Protein AF-A0A3N5X845-F1 (afdb_monomer)

Solvent-accessible surface area (backbone atoms only — not comparable to full-atom values): 5127 Å² total; per-residue (Å²): 126,81,73,69,45,34,66,37,81,80,30,35,27,46,34,45,23,78,59,55,59,90,56,91,71,46,78,43,73,46,96,90,70,55,73,40,67,40,42,84,74,50,72,40,75,93,78,41,30,24,36,32,36,32,88,66,75,94,65,83,52,53,85,83,82,70,78,87,77,66,58,98,86,63,89,82,84,89,131

Radius of gyration: 13.76 Å; Cα contacts (8 Å, |Δi|>4): 122; chains: 1; bounding box: 33×23×37 Å

Foldseek 3Di:
DFDWAAADQQAKIKDFQVVCPPPPWDWDADPVGDIFTWDWPDHDNVVRMTIIGTDDGPDPHDDDDDPVPDDPPDDDDDD

Mean predicted aligned error: 2.83 Å

Structure (mmCIF, N/CA/C/O backbone):
data_AF-A0A3N5X845-F1
#
_entry.id   AF-A0A3N5X845-F1
#
loop_
_atom_site.group_PDB
_atom_site.id
_atom_site.type_symbol
_atom_site.label_atom_id
_atom_site.label_alt_id
_atom_site.label_comp_id
_atom_site.label_asym_id
_atom_site.label_entity_id
_atom_site.label_seq_id
_atom_site.pdbx_PDB_ins_code
_atom_site.Cartn_x
_atom_site.Cartn_y
_atom_site.Cartn_z
_atom_site.occupancy
_atom_site.B_iso_or_equiv
_atom_site.auth_seq_id
_atom_site.auth_comp_id
_atom_site.auth_asym_id
_atom_site.auth_atom_id
_atom_site.pdbx_PDB_model_num
ATOM 1 N N . MET A 1 1 ? -6.774 11.968 3.682 1.00 84.69 1 MET A N 1
ATOM 2 C CA . MET A 1 1 ? -7.420 11.343 2.500 1.00 84.69 1 MET A CA 1
ATOM 3 C C . MET A 1 1 ? -6.325 11.105 1.476 1.00 84.69 1 MET A C 1
ATOM 5 O O . MET A 1 1 ? -5.490 11.986 1.330 1.00 84.69 1 MET A O 1
ATOM 9 N N . GLY A 1 2 ? -6.299 9.950 0.819 1.00 94.06 2 GLY A N 1
ATOM 10 C CA . GLY A 1 2 ? -5.241 9.571 -0.120 1.00 94.06 2 GLY A CA 1
ATOM 11 C C . GLY A 1 2 ? -5.653 8.358 -0.951 1.00 94.06 2 GLY A C 1
ATOM 12 O O . GLY A 1 2 ? -6.804 7.927 -0.871 1.00 94.06 2 GLY A O 1
ATOM 13 N N . SER A 1 3 ? -4.723 7.824 -1.737 1.00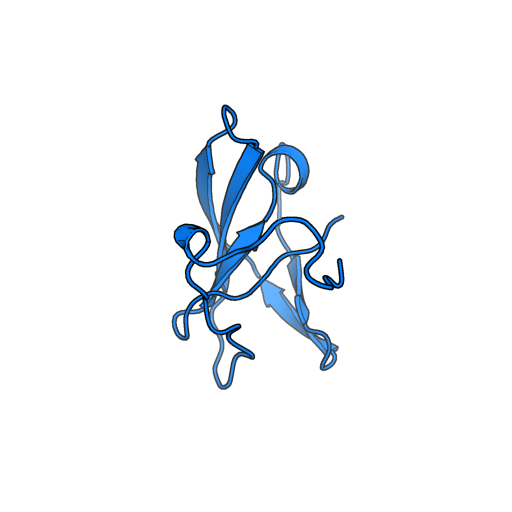 95.69 3 SER A N 1
ATOM 14 C CA . SER A 1 3 ? -4.907 6.615 -2.542 1.00 95.69 3 SER A CA 1
ATOM 15 C C . SER A 1 3 ? -4.076 5.454 -1.994 1.00 95.69 3 SER A C 1
ATOM 17 O O . SER A 1 3 ? -3.186 5.626 -1.160 1.00 95.69 3 SER A O 1
ATOM 19 N N . GLY A 1 4 ? -4.389 4.242 -2.436 1.00 96.94 4 GLY A N 1
ATOM 20 C CA . GLY A 1 4 ? -3.644 3.041 -2.088 1.00 96.94 4 GL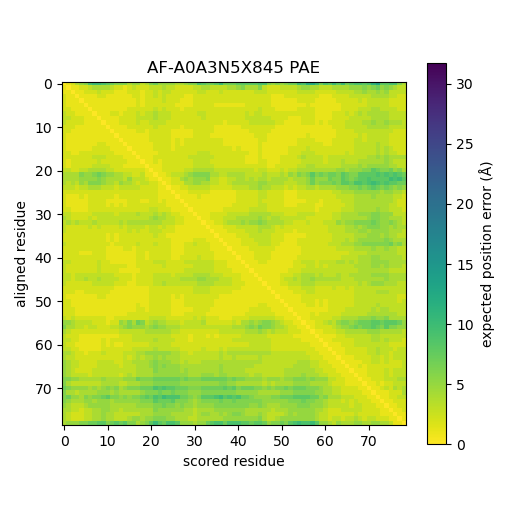Y A CA 1
ATOM 21 C C . GLY A 1 4 ? -3.932 1.926 -3.080 1.00 96.94 4 GLY A C 1
ATOM 22 O O . GLY A 1 4 ? -4.919 1.975 -3.816 1.00 96.94 4 GLY A O 1
ATOM 23 N N . VAL A 1 5 ? -3.066 0.920 -3.096 1.00 97.94 5 VAL A N 1
ATOM 24 C CA . VAL A 1 5 ? -3.154 -0.214 -4.019 1.00 97.94 5 VAL A CA 1
ATOM 25 C C . VAL A 1 5 ? -3.240 -1.505 -3.220 1.00 97.94 5 VAL A C 1
ATOM 27 O O . VAL A 1 5 ? -2.418 -1.742 -2.336 1.00 97.94 5 VAL A O 1
ATOM 30 N N . ILE A 1 6 ? -4.223 -2.352 -3.532 1.00 98.19 6 ILE A N 1
ATOM 31 C CA . ILE A 1 6 ? -4.329 -3.689 -2.939 1.00 98.19 6 ILE A CA 1
ATOM 32 C C . ILE A 1 6 ? -3.292 -4.590 -3.612 1.00 98.19 6 ILE A C 1
ATOM 34 O O . ILE A 1 6 ? -3.366 -4.825 -4.815 1.00 98.19 6 ILE A O 1
ATOM 38 N N . ILE A 1 7 ? -2.350 -5.115 -2.832 1.00 97.94 7 ILE A N 1
ATOM 39 C CA . ILE A 1 7 ? -1.213 -5.915 -3.321 1.00 97.94 7 ILE A CA 1
ATOM 40 C C . ILE A 1 7 ? -1.335 -7.409 -2.997 1.00 97.94 7 ILE A C 1
ATOM 42 O O . ILE A 1 7 ? -0.487 -8.204 -3.392 1.00 97.94 7 ILE A O 1
ATOM 46 N N . SER A 1 8 ? -2.369 -7.817 -2.255 1.00 97.62 8 SER A N 1
ATOM 47 C CA . SER A 1 8 ? -2.580 -9.224 -1.909 1.00 97.62 8 SER A CA 1
ATOM 48 C C . SER A 1 8 ? -4.066 -9.568 -1.708 1.00 97.62 8 SER A C 1
ATOM 50 O O . SER A 1 8 ? -4.823 -8.736 -1.199 1.00 97.62 8 SER A O 1
ATOM 52 N N . PRO A 1 9 ? -4.490 -10.815 -2.017 1.00 96.75 9 PRO A N 1
ATOM 53 C CA . PRO A 1 9 ? -5.851 -11.293 -1.751 1.00 96.75 9 PRO A CA 1
ATOM 54 C C . PRO A 1 9 ? -6.229 -11.327 -0.265 1.00 96.75 9 PRO A C 1
ATOM 56 O O . PRO A 1 9 ? -7.405 -11.421 0.061 1.00 96.75 9 PRO A O 1
ATOM 59 N N . GLN A 1 10 ? -5.249 -11.253 0.641 1.00 97.12 10 GLN A N 1
ATOM 60 C CA . GLN A 1 10 ? -5.467 -11.161 2.089 1.00 97.12 10 GLN A CA 1
ATOM 61 C C . GLN A 1 10 ? -5.860 -9.740 2.538 1.00 97.12 10 GLN A C 1
ATOM 63 O O . GLN A 1 10 ? -5.983 -9.491 3.738 1.00 97.12 10 GLN A O 1
ATOM 68 N N . GLY A 1 11 ? -6.021 -8.812 1.587 1.00 98.06 11 GLY A N 1
ATOM 69 C CA . GLY A 1 11 ? -6.466 -7.445 1.831 1.00 98.06 11 GLY A CA 1
ATOM 70 C C . GLY A 1 11 ? -5.360 -6.484 2.239 1.00 98.06 11 GLY A C 1
ATOM 71 O O . GLY A 1 11 ? -5.660 -5.450 2.829 1.00 98.06 11 GLY A O 1
ATOM 72 N N . TYR A 1 12 ? -4.096 -6.797 1.938 1.00 98.38 12 TYR A N 1
ATOM 73 C CA . TYR A 1 12 ? -3.002 -5.857 2.169 1.00 98.38 12 TYR A CA 1
ATOM 74 C C . TYR A 1 12 ? -3.009 -4.729 1.140 1.00 98.38 12 TYR A C 1
ATOM 76 O O . TYR A 1 12 ? -3.043 -4.975 -0.067 1.00 98.38 12 TYR A O 1
ATOM 84 N N . ILE A 1 13 ? -2.941 -3.501 1.643 1.00 98.38 13 ILE A N 1
ATOM 85 C CA . ILE A 1 13 ? -2.956 -2.258 0.881 1.00 98.38 13 ILE A CA 1
ATOM 86 C C . ILE A 1 13 ? -1.668 -1.502 1.165 1.00 98.38 13 ILE A C 1
ATOM 88 O O . ILE A 1 13 ? -1.355 -1.230 2.326 1.00 98.38 13 ILE A O 1
ATOM 92 N N . LEU A 1 14 ? -0.961 -1.132 0.102 1.00 98.12 14 LEU A N 1
ATOM 93 C CA . LEU A 1 14 ? 0.179 -0.229 0.168 1.00 98.12 14 LEU A CA 1
ATOM 94 C C . LEU A 1 14 ? -0.291 1.209 -0.085 1.00 98.12 14 LEU A C 1
ATOM 96 O O . LEU A 1 14 ? -1.048 1.467 -1.023 1.00 98.12 14 LEU A O 1
ATOM 100 N N . THR A 1 15 ? 0.145 2.137 0.760 1.00 98.12 15 THR A N 1
ATOM 101 C CA . THR A 1 15 ? -0.104 3.582 0.640 1.00 98.12 15 THR A CA 1
ATOM 102 C C . THR A 1 15 ? 1.081 4.357 1.224 1.00 98.12 15 THR A C 1
ATOM 104 O O . THR A 1 15 ? 2.088 3.756 1.608 1.00 98.12 15 THR A O 1
ATOM 107 N N . ASN A 1 16 ? 0.975 5.680 1.301 1.00 97.69 16 ASN A N 1
ATOM 108 C CA . ASN A 1 16 ? 1.995 6.520 1.907 1.00 97.69 16 ASN A CA 1
ATOM 109 C C . ASN A 1 16 ? 1.869 6.600 3.433 1.00 97.69 16 ASN A C 1
ATOM 111 O O . ASN A 1 16 ? 0.767 6.605 3.986 1.00 97.69 16 ASN A O 1
ATOM 115 N N . SER A 1 17 ? 3.002 6.724 4.124 1.00 97.75 17 SER A N 1
ATOM 116 C CA . SER A 1 17 ? 3.029 6.865 5.586 1.00 97.75 17 SER A CA 1
ATOM 117 C C . SER A 1 17 ? 2.356 8.155 6.040 1.00 97.75 17 SER A C 1
ATOM 119 O O . SER A 1 17 ? 1.562 8.131 6.979 1.00 97.75 17 SER A O 1
ATOM 121 N N . HIS A 1 18 ? 2.613 9.272 5.358 1.00 96.38 18 HIS A N 1
ATOM 122 C CA . HIS A 1 18 ? 2.014 10.561 5.711 1.00 96.38 18 HIS A CA 1
ATOM 123 C C . HIS A 1 18 ? 0.484 10.590 5.516 1.00 96.38 18 HIS A C 1
ATOM 125 O O . HIS A 1 18 ? -0.195 11.438 6.089 1.00 96.38 18 HIS A O 1
ATOM 131 N N . VAL A 1 19 ? -0.084 9.672 4.719 1.00 96.56 19 VAL A N 1
ATOM 132 C CA . VAL A 1 19 ? -1.540 9.573 4.496 1.00 96.56 19 VAL A CA 1
ATOM 133 C C . VAL A 1 19 ? -2.258 9.003 5.719 1.00 96.56 19 VAL A C 1
ATOM 135 O O . VAL A 1 19 ? -3.404 9.377 5.981 1.00 96.56 19 VAL A O 1
ATOM 138 N N . VAL A 1 20 ? -1.601 8.102 6.454 1.00 95.75 20 VAL A N 1
ATOM 139 C CA . VAL A 1 20 ? -2.157 7.426 7.640 1.00 95.75 20 VAL A CA 1
ATOM 140 C C . VAL A 1 20 ? -1.677 8.029 8.960 1.00 95.75 20 VAL A C 1
ATOM 142 O O . VAL A 1 20 ? -2.136 7.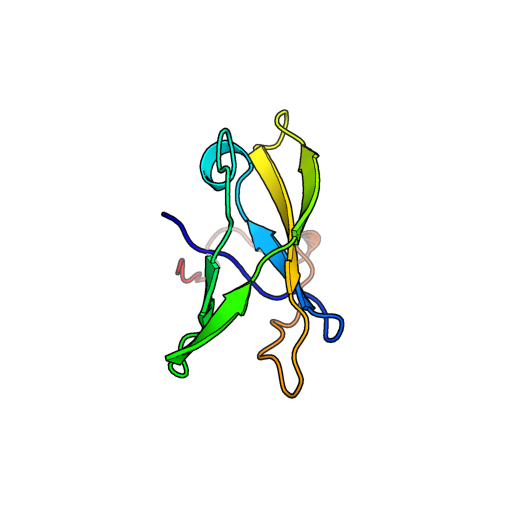622 10.028 1.00 95.75 20 VAL A O 1
ATOM 145 N N . GLU A 1 21 ? -0.748 8.981 8.913 1.00 94.38 21 GLU A N 1
ATOM 146 C CA . GLU A 1 21 ? -0.186 9.607 10.104 1.00 94.38 21 GLU A CA 1
ATOM 147 C C . GLU A 1 21 ? -1.265 10.356 10.901 1.00 94.38 21 GLU A C 1
ATOM 149 O O . GLU A 1 21 ? -2.026 11.162 10.367 1.00 94.38 21 GLU A O 1
ATOM 154 N N . GLY A 1 22 ? -1.355 10.062 12.202 1.00 89.81 22 GLY A N 1
ATOM 155 C CA . GLY A 1 22 ? -2.343 10.677 13.093 1.00 89.81 22 GLY A CA 1
ATOM 156 C C . GLY A 1 22 ? -3.794 10.245 12.850 1.00 89.81 22 GLY A C 1
ATOM 157 O O . GLY A 1 22 ? -4.695 10.797 13.479 1.00 89.81 22 GLY A O 1
ATOM 158 N N . ALA A 1 23 ? -4.046 9.268 11.971 1.00 92.50 23 ALA A N 1
ATOM 159 C CA . ALA A 1 23 ? -5.388 8.755 11.736 1.00 92.50 23 ALA A CA 1
ATOM 160 C C . ALA A 1 23 ? -5.877 7.923 12.934 1.00 92.50 23 ALA A C 1
ATOM 162 O O . ALA A 1 23 ? -5.307 6.882 13.258 1.00 92.50 23 ALA A O 1
ATOM 163 N N . GLU A 1 24 ? -6.966 8.356 13.574 1.00 91.62 24 GLU A N 1
ATOM 164 C CA . GLU A 1 24 ? -7.639 7.568 14.620 1.00 91.62 24 GLU A CA 1
ATOM 165 C C . GLU A 1 24 ? -8.388 6.364 14.034 1.00 91.62 24 GLU A C 1
ATOM 167 O O . GLU A 1 24 ? -8.496 5.312 14.665 1.00 91.62 24 GLU A O 1
ATOM 172 N N . GLN A 1 25 ? -8.916 6.525 12.820 1.00 94.12 25 GLN A N 1
ATOM 173 C CA . GLN A 1 25 ? -9.635 5.506 12.068 1.00 94.12 25 GLN A CA 1
ATOM 174 C C . GLN A 1 25 ? -9.239 5.587 10.599 1.00 94.12 25 GLN A C 1
ATOM 176 O O . GLN A 1 25 ? -9.030 6.672 10.055 1.00 94.12 25 GLN A O 1
ATOM 181 N N . ILE A 1 26 ? -9.160 4.423 9.961 1.00 96.69 26 ILE A N 1
ATOM 182 C CA . ILE A 1 26 ? -8.872 4.294 8.537 1.00 96.69 26 ILE A CA 1
ATOM 183 C C . ILE A 1 26 ? -10.104 3.672 7.887 1.00 96.69 26 ILE A C 1
ATOM 185 O O . ILE A 1 26 ? -10.489 2.553 8.220 1.00 96.69 26 ILE A O 1
ATOM 189 N N . GLU A 1 27 ? -10.710 4.394 6.952 1.00 97.62 27 GLU A N 1
ATOM 190 C CA . GLU A 1 27 ? -11.751 3.875 6.070 1.00 97.62 27 GLU A CA 1
ATOM 191 C C . GLU A 1 27 ? -11.168 3.724 4.665 1.00 97.62 27 GLU A C 1
ATOM 193 O O . GLU A 1 27 ? -10.538 4.642 4.136 1.00 97.62 27 GLU A O 1
ATOM 198 N N . VAL A 1 28 ? -11.369 2.554 4.065 1.00 97.75 28 VAL A N 1
ATOM 199 C CA . VAL A 1 28 ? -10.958 2.252 2.695 1.00 97.75 28 VAL A CA 1
ATOM 200 C C . VAL A 1 28 ? -12.205 2.135 1.841 1.00 97.75 28 VAL A C 1
ATOM 202 O O . VAL A 1 28 ? -13.053 1.284 2.101 1.00 97.75 28 VAL A O 1
ATOM 205 N N . VAL A 1 29 ? -12.2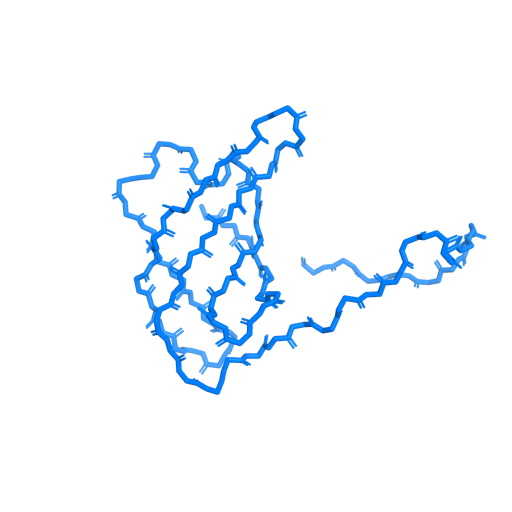85 2.955 0.797 1.00 97.44 29 VAL A N 1
ATOM 206 C CA . VAL A 1 29 ? -13.368 2.918 -0.188 1.00 97.44 29 VAL A CA 1
ATOM 207 C C . VAL A 1 29 ? -12.797 2.419 -1.509 1.00 97.44 29 VAL A C 1
ATOM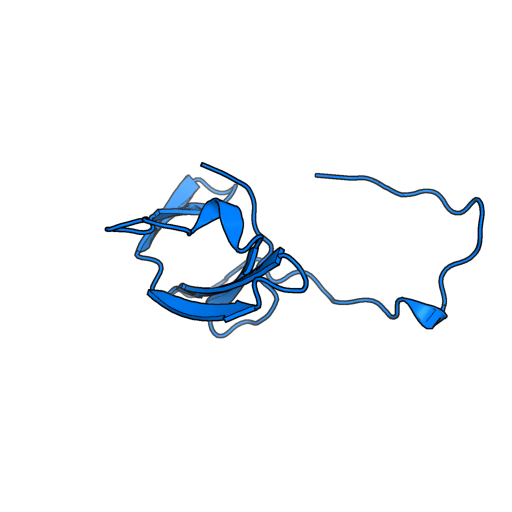 209 O O . VAL A 1 29 ? -11.876 3.021 -2.060 1.00 97.44 29 VAL A O 1
ATOM 212 N N . LEU A 1 30 ? -13.314 1.296 -2.002 1.00 96.81 30 LEU A N 1
ATOM 213 C CA . LEU A 1 30 ? -12.916 0.728 -3.287 1.00 96.81 30 LEU A CA 1
ATOM 214 C C . LEU A 1 30 ? -13.608 1.452 -4.446 1.00 96.81 30 LEU A C 1
ATOM 216 O O . LEU A 1 30 ? -14.666 2.058 -4.282 1.00 96.81 30 LEU A O 1
ATOM 220 N N . PHE A 1 31 ? -13.044 1.332 -5.651 1.00 92.94 31 PHE A N 1
ATOM 221 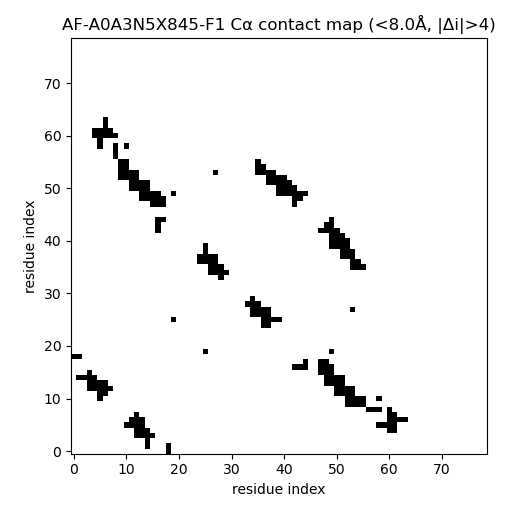C CA . PHE A 1 31 ? -13.616 1.948 -6.856 1.00 92.94 31 PHE A CA 1
ATOM 222 C C . PHE A 1 31 ? -15.023 1.425 -7.199 1.00 92.94 31 PHE A C 1
ATOM 224 O O . PHE A 1 31 ? -15.786 2.112 -7.872 1.00 92.94 31 PHE A O 1
ATOM 231 N N . ASP A 1 32 ? -15.362 0.211 -6.749 1.00 94.62 32 ASP A N 1
ATOM 232 C CA . ASP A 1 32 ? -16.683 -0.404 -6.914 1.00 94.62 32 ASP A CA 1
ATOM 233 C C . ASP A 1 32 ? -17.717 0.093 -5.881 1.00 94.62 32 ASP A C 1
ATOM 235 O O . ASP A 1 32 ? -18.877 -0.317 -5.919 1.00 94.62 32 ASP A O 1
ATOM 239 N N . GLY A 1 33 ? -17.311 0.992 -4.977 1.00 96.19 33 GLY A N 1
ATOM 240 C CA . GLY A 1 33 ? -18.150 1.609 -3.953 1.00 96.19 33 GLY A CA 1
ATOM 241 C 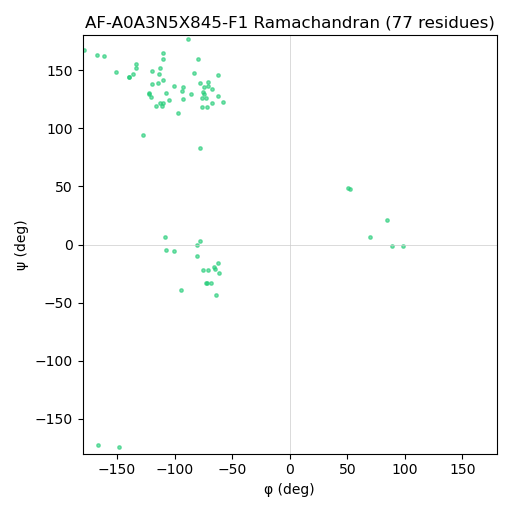C . GLY A 1 33 ? -18.226 0.845 -2.630 1.00 96.19 33 GLY A C 1
ATOM 242 O O . GLY A 1 33 ? -18.897 1.318 -1.713 1.00 96.19 33 GLY A O 1
ATOM 243 N N . ARG A 1 34 ? -17.566 -0.313 -2.486 1.00 97.25 34 ARG A N 1
ATOM 244 C CA . ARG A 1 34 ? -17.495 -1.023 -1.197 1.00 97.25 34 ARG A CA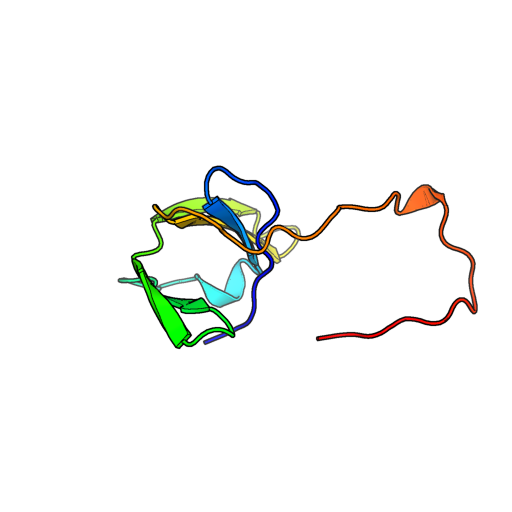 1
ATOM 245 C C . ARG A 1 34 ? -16.593 -0.275 -0.208 1.00 97.25 34 ARG A C 1
ATOM 247 O O . ARG A 1 34 ? -15.488 0.124 -0.570 1.00 97.25 34 ARG A O 1
ATOM 254 N N . SER A 1 35 ? -17.038 -0.163 1.045 1.00 97.56 35 SER A N 1
ATOM 255 C CA . SER A 1 35 ? -16.265 0.424 2.150 1.00 97.56 35 SER A CA 1
ATOM 256 C C . SER A 1 35 ? -15.838 -0.630 3.168 1.00 97.56 35 SER A C 1
ATOM 258 O O . SER A 1 35 ? -16.613 -1.525 3.512 1.00 97.56 35 SER A O 1
ATOM 260 N N . PHE A 1 36 ? -14.623 -0.485 3.692 1.00 97.94 36 PHE A N 1
ATOM 261 C CA . PHE A 1 36 ? -14.029 -1.368 4.691 1.00 97.94 36 PHE A CA 1
ATOM 262 C C . PHE A 1 36 ? -13.327 -0.563 5.784 1.00 97.94 36 PHE A C 1
ATOM 264 O O . PHE A 1 36 ? -12.720 0.476 5.518 1.00 97.94 36 PHE A O 1
ATOM 271 N N . GLY A 1 37 ? -13.347 -1.083 7.011 1.00 97.75 37 GLY A N 1
ATOM 272 C CA . GLY A 1 37 ? -12.441 -0.618 8.057 1.00 97.75 37 GLY A CA 1
ATOM 273 C C . GLY A 1 37 ? -11.020 -1.105 7.773 1.00 97.75 37 GLY A C 1
ATOM 274 O O . GLY A 1 37 ? -10.802 -2.300 7.574 1.00 97.75 37 GLY A O 1
ATOM 275 N N . GLY A 1 38 ? -10.062 -0.184 7.743 1.00 97.38 38 GLY A N 1
ATOM 276 C CA . GLY A 1 38 ? -8.645 -0.473 7.577 1.00 97.38 38 GLY A CA 1
ATOM 277 C C . GLY A 1 38 ? -7.939 -0.612 8.921 1.00 97.38 38 GLY A C 1
ATOM 278 O O . GLY A 1 38 ? -8.107 0.209 9.822 1.00 97.38 38 GLY A O 1
ATOM 279 N N . LYS A 1 39 ? -7.099 -1.635 9.050 1.00 97.69 39 LYS A N 1
ATOM 280 C CA . LYS A 1 39 ? -6.181 -1.804 10.176 1.00 97.69 39 LYS A CA 1
ATOM 281 C C . LYS A 1 39 ? -4.766 -1.459 9.740 1.00 97.69 39 LYS A C 1
ATOM 283 O O . LYS A 1 39 ? -4.250 -2.071 8.809 1.00 97.69 39 LYS A O 1
ATOM 288 N N . LEU A 1 40 ? -4.116 -0.532 10.437 1.00 97.31 40 LEU A N 1
ATOM 289 C CA . LEU A 1 40 ? -2.697 -0.266 10.221 1.00 97.31 40 LEU A CA 1
ATOM 290 C C . LEU A 1 40 ? -1.866 -1.478 10.670 1.00 97.31 40 LEU A C 1
ATOM 292 O O . LEU A 1 40 ? -1.953 -1.901 11.824 1.00 97.31 40 LEU A O 1
ATOM 296 N N . ILE A 1 41 ? -1.079 -2.040 9.754 1.00 97.94 41 ILE A N 1
ATOM 297 C CA . ILE A 1 41 ? -0.167 -3.161 10.020 1.00 97.94 41 ILE A CA 1
ATOM 298 C C . ILE A 1 41 ? 1.234 -2.644 10.339 1.00 97.94 41 ILE A C 1
ATOM 300 O O . ILE A 1 41 ? 1.887 -3.165 11.241 1.00 97.94 41 ILE A O 1
ATOM 304 N N . GLY A 1 42 ? 1.680 -1.600 9.639 1.00 97.19 42 GLY A N 1
ATOM 305 C CA . GLY A 1 42 ? 2.962 -0.956 9.897 1.00 97.19 42 GLY A CA 1
ATOM 306 C C . GLY A 1 42 ? 3.217 0.237 8.984 1.00 97.19 42 GLY A C 1
ATOM 307 O O . GLY A 1 42 ? 2.522 0.429 7.986 1.00 97.19 42 GLY A O 1
ATOM 308 N N . THR A 1 43 ? 4.228 1.025 9.336 1.00 97.88 43 THR A N 1
ATOM 309 C CA . THR A 1 43 ? 4.717 2.157 8.545 1.00 97.88 43 THR A CA 1
ATOM 310 C C . THR A 1 43 ? 6.238 2.126 8.451 1.00 97.88 43 THR A C 1
ATOM 312 O O . THR A 1 43 ? 6.919 1.625 9.347 1.00 97.88 43 THR A O 1
ATOM 315 N N . ASP A 1 44 ? 6.761 2.686 7.366 1.00 98.00 44 ASP A N 1
ATOM 316 C CA . ASP A 1 44 ? 8.160 3.055 7.200 1.00 98.00 44 ASP A CA 1
ATOM 317 C C . ASP A 1 44 ? 8.233 4.524 6.751 1.00 98.00 44 ASP A C 1
ATOM 319 O O . ASP A 1 44 ? 8.142 4.824 5.556 1.00 98.00 44 ASP A O 1
ATOM 323 N N . PRO A 1 45 ? 8.388 5.464 7.699 1.00 96.12 45 PRO A N 1
ATOM 324 C CA . PRO A 1 45 ? 8.474 6.886 7.384 1.00 96.12 45 PRO A CA 1
ATOM 325 C C . PRO A 1 45 ? 9.708 7.271 6.557 1.00 96.12 45 PRO A C 1
ATOM 327 O O . PRO A 1 45 ? 9.690 8.316 5.915 1.00 96.12 45 PRO A O 1
ATOM 330 N N . SER A 1 46 ? 10.774 6.458 6.543 1.00 97.94 46 SER A N 1
ATOM 331 C CA . SER A 1 46 ? 12.010 6.782 5.807 1.00 97.94 46 SER A CA 1
ATOM 332 C C . SER A 1 46 ? 11.796 6.741 4.295 1.00 97.94 46 SER A C 1
ATOM 334 O O . SER A 1 46 ? 12.400 7.522 3.564 1.00 97.94 46 SER A O 1
ATOM 336 N N . TYR A 1 47 ? 10.915 5.844 3.848 1.00 97.38 47 TYR A N 1
ATOM 337 C CA . TYR A 1 47 ? 10.501 5.696 2.451 1.00 97.38 47 TYR A CA 1
ATOM 338 C C . TYR A 1 47 ? 9.068 6.186 2.202 1.00 97.38 47 TYR A C 1
ATOM 340 O O . TYR A 1 47 ? 8.547 6.006 1.105 1.00 97.38 47 TYR A O 1
ATOM 348 N N . ASP A 1 48 ? 8.437 6.795 3.211 1.00 97.56 48 ASP A N 1
ATOM 349 C CA . ASP A 1 48 ? 7.042 7.238 3.192 1.00 97.56 48 ASP A CA 1
ATOM 350 C C . ASP A 1 48 ? 6.056 6.131 2.767 1.00 97.56 48 ASP A C 1
ATOM 352 O O . ASP A 1 48 ? 5.182 6.343 1.928 1.00 97.56 48 ASP A O 1
ATOM 356 N N . LEU A 1 49 ? 6.183 4.939 3.362 1.00 98.12 49 LEU A N 1
ATOM 357 C CA . LEU A 1 49 ? 5.331 3.775 3.092 1.00 98.12 49 LEU A CA 1
ATOM 358 C C . LEU A 1 49 ? 4.472 3.389 4.298 1.00 98.12 49 LEU A C 1
ATOM 360 O O . LEU A 1 49 ? 4.903 3.462 5.448 1.00 98.12 49 LEU A O 1
ATOM 364 N N . ALA A 1 50 ? 3.269 2.891 4.035 1.00 98.31 50 ALA A N 1
ATOM 365 C CA . ALA A 1 50 ? 2.401 2.272 5.026 1.00 98.31 50 ALA A CA 1
ATOM 366 C C . ALA A 1 50 ? 1.691 1.044 4.461 1.00 98.31 50 ALA A C 1
ATOM 368 O O . ALA A 1 50 ? 1.284 1.014 3.298 1.00 98.31 50 ALA A O 1
ATOM 369 N N . LEU A 1 51 ? 1.513 0.046 5.325 1.00 98.25 51 LEU A N 1
ATOM 370 C CA . LEU A 1 51 ? 0.771 -1.171 5.037 1.00 98.25 51 LEU A CA 1
ATOM 371 C C . LEU A 1 51 ? -0.500 -1.207 5.886 1.00 98.25 51 LEU A C 1
ATOM 373 O O . LEU A 1 51 ? -0.445 -1.196 7.118 1.00 98.25 51 LEU A O 1
ATOM 377 N N . ILE A 1 52 ? -1.644 -1.286 5.220 1.00 98.38 52 ILE A N 1
ATOM 378 C CA . ILE A 1 52 ? -2.971 -1.418 5.828 1.00 98.38 52 ILE A CA 1
ATOM 379 C C . ILE A 1 52 ? -3.523 -2.801 5.471 1.00 98.38 52 ILE A C 1
ATOM 381 O O . ILE A 1 52 ? -3.190 -3.351 4.425 1.00 98.38 52 ILE A O 1
ATOM 385 N N . GLN A 1 53 ? -4.376 -3.370 6.316 1.00 98.31 53 GLN A N 1
ATOM 386 C CA . GLN A 1 53 ? -5.154 -4.565 6.007 1.00 98.31 53 GLN A CA 1
ATOM 387 C C . GLN A 1 53 ? -6.654 -4.278 6.091 1.00 98.31 53 GLN A C 1
ATOM 389 O O . GLN A 1 53 ? -7.106 -3.619 7.028 1.00 98.31 53 GLN A O 1
ATOM 394 N N . VAL A 1 54 ? -7.419 -4.811 5.141 1.00 98.31 54 VAL A N 1
ATOM 395 C CA . VAL A 1 54 ? -8.888 -4.858 5.170 1.00 98.31 54 VAL A CA 1
ATOM 396 C C . VAL A 1 54 ? -9.373 -6.304 5.130 1.00 98.31 54 VAL A C 1
ATOM 398 O O . VAL A 1 54 ? -8.729 -7.165 4.533 1.00 98.31 54 VAL A O 1
ATOM 401 N N . GLU A 1 55 ? -10.522 -6.577 5.742 1.00 97.69 55 GLU A N 1
ATOM 402 C CA . GLU A 1 55 ? -11.176 -7.885 5.661 1.00 97.69 55 GLU A CA 1
ATOM 403 C C . GLU A 1 55 ? -12.261 -7.854 4.579 1.00 97.69 55 GLU A C 1
ATOM 405 O O . GLU A 1 55 ? -13.267 -7.159 4.710 1.00 97.69 55 GLU A O 1
ATOM 410 N N . GLY A 1 56 ? -12.065 -8.605 3.495 1.00 94.69 56 GLY A N 1
ATOM 41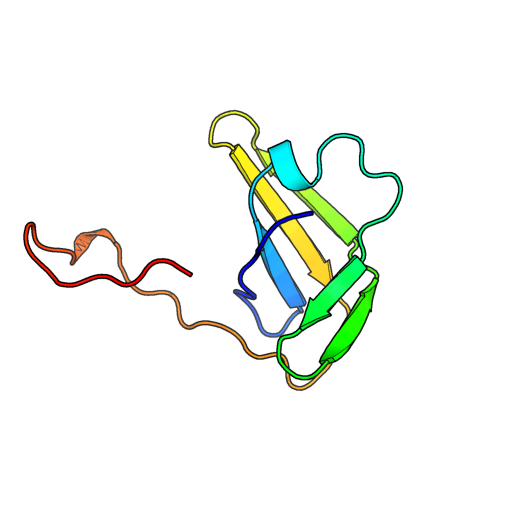1 C CA . GLY A 1 56 ? -13.007 -8.654 2.381 1.00 94.69 56 GLY A CA 1
ATOM 412 C C . GLY A 1 56 ? -12.713 -9.793 1.410 1.00 94.69 56 GLY A C 1
ATOM 413 O O . GLY A 1 56 ? -11.621 -10.352 1.402 1.00 94.69 56 GLY A O 1
ATOM 414 N N . ASN A 1 57 ? -13.705 -10.122 0.584 1.00 94.88 57 ASN A N 1
ATOM 415 C CA . ASN A 1 57 ? -13.599 -11.123 -0.479 1.00 94.88 57 ASN A CA 1
ATOM 416 C C . ASN A 1 57 ? -13.629 -10.440 -1.852 1.00 94.88 57 ASN A C 1
ATOM 418 O O . ASN A 1 57 ? -14.120 -9.314 -1.971 1.00 94.88 57 ASN A O 1
ATOM 422 N N . ASP A 1 58 ? -13.127 -11.127 -2.881 1.00 95.75 58 ASP A N 1
ATOM 423 C CA . ASP A 1 58 ? -13.114 -10.641 -4.269 1.00 95.75 58 ASP A CA 1
ATOM 424 C C . ASP A 1 58 ? -12.521 -9.226 -4.384 1.00 95.75 58 ASP A C 1
ATOM 426 O O . ASP A 1 58 ? -13.119 -8.296 -4.935 1.00 95.75 58 ASP A O 1
ATOM 430 N N . LEU A 1 59 ? -11.355 -9.042 -3.761 1.00 97.56 59 LEU A N 1
ATOM 431 C CA . LEU A 1 59 ? -10.633 -7.776 -3.761 1.00 97.56 59 LEU A CA 1
ATOM 432 C C . LEU A 1 59 ? -9.888 -7.581 -5.095 1.00 97.56 59 LEU A C 1
ATOM 434 O O . LEU A 1 59 ? -9.291 -8.534 -5.602 1.00 97.56 59 LEU A O 1
ATOM 438 N N . PRO A 1 60 ? -9.880 -6.361 -5.663 1.00 96.56 60 PRO A N 1
ATOM 439 C CA . PRO A 1 60 ? -9.173 -6.066 -6.904 1.00 96.56 60 PRO A CA 1
ATOM 440 C C . PRO A 1 60 ? -7.670 -5.911 -6.642 1.00 96.56 60 PRO A C 1
ATOM 442 O O . PRO A 1 60 ? -7.163 -4.808 -6.448 1.00 96.56 60 PRO A O 1
ATOM 445 N N . VAL A 1 61 ? -6.963 -7.038 -6.598 1.00 97.38 61 VAL A N 1
ATOM 446 C CA . VAL A 1 61 ? -5.517 -7.082 -6.355 1.00 97.38 61 VAL A CA 1
ATOM 447 C C . VAL A 1 61 ? -4.758 -6.658 -7.612 1.00 97.38 61 VAL A C 1
ATOM 449 O O . VAL A 1 61 ? -4.944 -7.243 -8.680 1.00 97.38 61 VAL A O 1
ATOM 452 N N . ALA A 1 62 ? -3.877 -5.668 -7.482 1.00 96.69 62 ALA A N 1
ATOM 453 C CA . ALA A 1 62 ? -2.980 -5.271 -8.556 1.00 96.69 62 ALA A CA 1
ATOM 454 C C . ALA A 1 62 ? -1.841 -6.296 -8.705 1.00 96.69 62 ALA A C 1
ATOM 456 O O . ALA A 1 62 ? -1.200 -6.642 -7.707 1.00 96.69 62 ALA A O 1
ATOM 457 N N . PRO A 1 63 ? -1.550 -6.779 -9.925 1.00 95.62 63 PRO A N 1
ATOM 458 C CA . PRO A 1 63 ? -0.342 -7.554 -10.163 1.00 95.62 63 PRO A CA 1
ATOM 459 C C . PRO A 1 63 ? 0.885 -6.651 -9.996 1.00 95.62 63 PRO A C 1
ATOM 461 O O . PRO A 1 63 ? 0.924 -5.541 -10.526 1.00 95.62 63 PRO A O 1
ATOM 464 N N . LEU A 1 64 ? 1.890 -7.137 -9.269 1.00 94.75 64 LEU A N 1
ATOM 465 C CA . LEU A 1 64 ? 3.172 -6.450 -9.144 1.00 94.75 64 LEU A CA 1
ATOM 466 C C . LEU A 1 64 ? 4.077 -6.838 -10.315 1.00 94.75 64 LEU A C 1
ATOM 468 O O . LEU A 1 64 ? 4.224 -8.023 -10.619 1.00 94.75 64 LEU A O 1
ATOM 472 N N . GLY A 1 65 ? 4.647 -5.830 -10.971 1.00 94.62 65 GLY A N 1
ATOM 473 C CA . GLY A 1 65 ? 5.708 -6.009 -11.960 1.00 94.62 65 GLY A CA 1
ATOM 474 C C . GLY A 1 65 ? 7.092 -5.999 -11.314 1.00 94.62 65 GLY A C 1
ATOM 475 O O . GLY A 1 65 ? 7.221 -5.755 -10.112 1.00 94.62 65 GLY A O 1
ATOM 476 N N . ASP A 1 66 ? 8.117 -6.229 -12.129 1.00 96.44 66 ASP A N 1
ATOM 477 C CA . ASP A 1 66 ? 9.510 -6.034 -11.736 1.00 96.44 66 ASP A CA 1
ATOM 478 C C . ASP A 1 66 ? 9.965 -4.622 -12.127 1.00 96.44 66 ASP A C 1
ATOM 480 O O . ASP A 1 66 ? 9.819 -4.199 -13.274 1.00 96.44 66 ASP A O 1
ATOM 484 N N . SER A 1 67 ? 10.480 -3.865 -11.159 1.00 95.12 67 SER A N 1
ATOM 485 C CA . SER A 1 67 ? 10.992 -2.517 -11.403 1.00 95.12 67 SER A CA 1
ATOM 486 C C . SER A 1 67 ? 12.356 -2.504 -12.094 1.00 95.12 67 SER A C 1
ATOM 488 O O . SER A 1 67 ? 12.709 -1.482 -12.681 1.00 95.12 67 SER A O 1
ATOM 490 N N . GLU A 1 68 ? 13.132 -3.591 -12.015 1.00 96.94 68 GLU A N 1
ATOM 491 C CA . GLU A 1 68 ? 14.452 -3.694 -12.656 1.00 96.94 68 GLU A CA 1
ATOM 492 C C . GLU A 1 68 ? 14.352 -3.801 -14.186 1.00 96.94 68 GLU A C 1
ATOM 494 O O . GLU A 1 68 ? 15.295 -3.437 -14.889 1.00 96.94 68 GLU A O 1
ATOM 499 N N . ASP A 1 69 ? 13.194 -4.227 -14.697 1.00 96.12 69 ASP A N 1
ATOM 500 C CA . ASP A 1 69 ? 12.925 -4.386 -16.130 1.00 96.12 69 ASP A CA 1
ATOM 501 C C . ASP A 1 69 ? 12.563 -3.066 -16.839 1.00 96.12 69 ASP A C 1
ATOM 503 O O . ASP A 1 69 ? 12.497 -3.030 -18.069 1.00 96.12 69 ASP A O 1
ATOM 507 N N . LEU A 1 70 ? 12.323 -1.980 -16.093 1.00 95.56 70 LEU A N 1
ATOM 508 C CA . LEU A 1 70 ? 11.873 -0.704 -16.658 1.00 95.56 70 LEU A CA 1
ATOM 509 C C . LEU A 1 70 ? 12.969 0.008 -17.462 1.00 95.56 70 LEU A C 1
ATOM 511 O O . LEU A 1 70 ? 14.124 0.116 -17.042 1.00 95.56 70 LEU A O 1
ATOM 515 N N . ILE A 1 71 ? 12.577 0.606 -18.590 1.00 96.38 71 ILE A N 1
ATOM 516 C CA . ILE A 1 71 ? 13.477 1.347 -19.486 1.00 96.38 71 ILE A CA 1
ATOM 517 C C . ILE A 1 71 ? 13.110 2.835 -19.519 1.00 96.38 71 ILE A C 1
ATOM 519 O O . ILE A 1 71 ? 11.948 3.236 -19.598 1.00 96.38 71 ILE A O 1
ATOM 523 N N . VAL A 1 72 ? 14.130 3.699 -19.517 1.00 95.94 72 VAL A N 1
ATOM 524 C CA . VAL A 1 72 ? 13.938 5.151 -19.651 1.00 95.94 72 VAL A CA 1
ATOM 525 C C . VAL A 1 72 ? 13.209 5.476 -20.960 1.00 95.94 72 VAL A C 1
ATOM 527 O O . VAL A 1 72 ? 13.697 5.169 -22.046 1.00 95.94 72 VAL A O 1
ATOM 530 N N . GLY A 1 73 ? 12.067 6.159 -20.846 1.00 95.62 73 GLY A N 1
ATOM 531 C CA . GLY A 1 73 ? 11.213 6.530 -21.979 1.00 95.62 73 GLY A CA 1
ATOM 532 C C . GLY A 1 73 ? 10.021 5.597 -22.204 1.00 95.62 73 GLY A C 1
ATOM 533 O O . GLY A 1 73 ? 9.221 5.862 -23.101 1.00 95.62 73 GLY A O 1
ATOM 534 N N . GLU A 1 74 ? 9.869 4.546 -21.396 1.00 96.25 74 GLU A N 1
ATOM 535 C CA . GLU A 1 74 ? 8.635 3.764 -21.354 1.00 96.25 74 GLU A CA 1
ATOM 536 C C . GLU A 1 74 ? 7.445 4.607 -20.889 1.00 96.25 74 GLU A C 1
ATOM 538 O O . GLU A 1 74 ? 7.562 5.524 -20.072 1.00 96.25 74 GLU A O 1
ATOM 543 N N . TRP A 1 75 ? 6.276 4.299 -21.446 1.00 95.50 75 TRP A N 1
ATOM 544 C CA . TRP A 1 75 ? 5.036 4.968 -21.081 1.00 95.50 75 TRP A CA 1
ATOM 545 C C . TRP A 1 75 ? 4.553 4.486 -19.716 1.00 95.50 75 TRP A C 1
ATOM 547 O O . TRP A 1 75 ? 4.497 3.286 -19.463 1.00 95.50 75 TRP A O 1
ATOM 557 N N . ALA A 1 76 ? 4.125 5.425 -18.875 1.00 95.19 76 ALA A N 1
ATOM 558 C CA . ALA A 1 76 ? 3.542 5.139 -17.571 1.00 95.19 76 ALA A CA 1
ATOM 559 C C . ALA A 1 76 ? 2.259 5.949 -17.353 1.00 95.19 76 ALA A C 1
ATOM 561 O O . ALA A 1 76 ? 2.069 7.021 -17.933 1.00 95.19 76 ALA A O 1
ATOM 562 N N . ILE A 1 77 ? 1.388 5.429 -16.489 1.00 93.88 77 ILE A N 1
ATOM 563 C CA . ILE A 1 77 ? 0.192 6.114 -15.994 1.00 93.88 77 ILE A CA 1
ATOM 564 C C . ILE A 1 77 ? 0.303 6.171 -14.472 1.00 93.88 77 ILE A C 1
ATOM 566 O O . ILE A 1 77 ? 0.555 5.151 -13.836 1.00 93.88 77 ILE A O 1
ATOM 570 N N . ALA A 1 78 ? 0.106 7.361 -13.905 1.00 92.81 78 ALA A N 1
ATOM 571 C CA . ALA A 1 78 ? -0.047 7.559 -12.469 1.00 92.81 78 ALA A CA 1
ATOM 572 C C . ALA A 1 78 ? -1.536 7.725 -12.145 1.00 92.81 78 ALA A C 1
ATOM 574 O O . ALA A 1 78 ? -2.252 8.411 -12.881 1.00 92.81 78 ALA A O 1
ATOM 575 N N . ILE A 1 79 ? -1.980 7.071 -11.074 1.00 84.25 79 ILE A N 1
ATOM 576 C CA . ILE A 1 79 ? -3.375 7.023 -10.622 1.00 84.25 79 ILE A CA 1
ATOM 577 C C . ILE A 1 79 ? -3.447 7.578 -9.204 1.00 84.25 79 ILE A C 1
ATOM 579 O O . ILE A 1 79 ? -2.586 7.187 -8.384 1.00 84.25 79 ILE A O 1
#

Nearest PDB structures (foldseek):
  8k2y-assembly1_C  TM=9.693E-01  e=3.406E-07  Pseudomonas syringae pv. syringae FF5
  8k2y-assembly1_B  TM=9.691E-01  e=6.107E-07  Pseudomonas syringae pv. syringae FF5
  7co5-assembly1_J  TM=9.864E-01  e=1.230E-06  Pseudomonas aeruginosa PAO1
  3pv2-assembly1_D  TM=9.698E-01  e=3.131E-06  Legionella fallonii
  2rce-assembly3_H  TM=9.513E-01  e=4.445E-06  Escherichia coli

pLDDT: mean 96.19, std 2.55, range [84.25, 98.38]

Sequence (79 aa):
MGSGVIISPQGYILTNSHVVEGAEQIEVVLFDGRSFGGKLIGTDPSYDLALIQVEGNDLPVAPLGDSEDLIVGEWAIAI

Secondary structure (DSSP, 8-state):
----EE-STT-EEEE-HHHHTT-S-EEEE-TTS-EEEEEEEEEETTTTEEEEE---SS--PPPP--STT--TT------